Protein AF-A0A444Z9N2-F1 (afdb_monomer_lite)

pLDDT: mean 73.02, std 21.23, range [38.03, 98.62]

Organism: Arachis hypogaea (NCBI:txid3818)

Structure (mmCIF, N/CA/C/O backbone):
data_AF-A0A444Z9N2-F1
#
_entry.id   AF-A0A444Z9N2-F1
#
loop_
_atom_site.group_PDB
_atom_site.id
_atom_site.type_symbol
_atom_site.label_atom_id
_atom_site.label_alt_id
_atom_site.label_comp_id
_atom_site.label_asym_id
_atom_site.label_entity_id
_atom_site.label_seq_id
_atom_site.pdbx_PDB_ins_code
_atom_site.Cartn_x
_atom_site.Cartn_y
_atom_site.Cartn_z
_atom_site.occupancy
_atom_site.B_iso_or_equiv
_atom_site.auth_seq_id
_atom_site.auth_comp_id
_atom_site.auth_asym_id
_atom_site.auth_atom_id
_atom_site.pdbx_PDB_model_num
ATOM 1 N N . MET A 1 1 ? 38.005 -8.350 33.421 1.00 50.81 1 MET A N 1
ATOM 2 C CA . MET A 1 1 ? 38.795 -7.531 32.475 1.00 50.81 1 MET A CA 1
ATOM 3 C C . MET A 1 1 ? 38.166 -7.849 31.146 1.00 50.81 1 MET A C 1
ATOM 5 O O . MET A 1 1 ? 38.624 -8.752 30.457 1.00 50.81 1 MET A O 1
ATOM 9 N N . ASP A 1 2 ? 37.028 -7.216 30.892 1.00 46.66 2 ASP A N 1
ATOM 10 C CA . ASP A 1 2 ? 36.108 -7.641 29.847 1.00 46.66 2 ASP A CA 1
ATOM 11 C C . ASP A 1 2 ? 36.013 -6.443 28.903 1.00 46.66 2 ASP A C 1
ATOM 13 O O . ASP A 1 2 ? 35.547 -5.373 29.290 1.00 46.66 2 ASP A O 1
ATOM 17 N N . ASN A 1 3 ? 36.623 -6.598 27.726 1.00 52.78 3 ASN A N 1
ATOM 18 C CA . ASN A 1 3 ? 36.718 -5.578 26.689 1.00 52.78 3 ASN A CA 1
ATOM 19 C C . ASN A 1 3 ? 35.336 -5.337 26.077 1.00 52.78 3 ASN A C 1
ATOM 21 O O . ASN A 1 3 ? 34.821 -6.179 25.341 1.00 52.78 3 ASN A O 1
ATOM 25 N N . GLU A 1 4 ? 34.774 -4.168 26.355 1.00 50.56 4 GLU A N 1
ATOM 26 C CA . GLU A 1 4 ? 33.619 -3.613 25.661 1.00 50.56 4 GLU A CA 1
ATOM 27 C C . GLU A 1 4 ? 34.100 -3.085 24.302 1.00 50.56 4 GLU A C 1
ATOM 29 O O . GLU A 1 4 ? 34.725 -2.031 24.196 1.00 50.56 4 GLU A O 1
ATOM 34 N N . GLY A 1 5 ? 33.934 -3.917 23.271 1.00 44.53 5 GLY A N 1
ATOM 35 C CA . GLY A 1 5 ? 34.230 -3.573 21.886 1.00 44.53 5 GLY A CA 1
ATOM 36 C C . GLY A 1 5 ? 33.131 -2.679 21.328 1.00 44.53 5 GLY A C 1
ATOM 37 O O . GLY A 1 5 ? 32.020 -3.145 21.084 1.00 44.53 5 GLY A O 1
ATOM 38 N N . ASP A 1 6 ? 33.459 -1.407 21.140 1.00 44.97 6 ASP A N 1
ATOM 39 C CA . ASP A 1 6 ? 32.617 -0.415 20.481 1.00 44.97 6 ASP A CA 1
ATOM 40 C C . ASP A 1 6 ? 32.473 -0.784 18.992 1.00 44.97 6 ASP A C 1
ATOM 42 O O . ASP A 1 6 ? 33.451 -0.823 18.240 1.00 44.97 6 ASP A O 1
ATOM 46 N N . VAL A 1 7 ? 31.258 -1.151 18.577 1.00 55.53 7 VAL A N 1
ATOM 47 C CA . VAL A 1 7 ? 30.923 -1.442 17.177 1.00 55.53 7 VAL A CA 1
ATOM 48 C C . VAL A 1 7 ? 30.629 -0.112 16.500 1.00 55.53 7 VAL A C 1
ATOM 50 O O . VAL A 1 7 ? 29.518 0.417 16.552 1.00 55.53 7 VAL A O 1
ATOM 53 N N . GLU A 1 8 ? 31.655 0.433 15.859 1.00 50.88 8 GLU A N 1
ATOM 54 C CA . GLU A 1 8 ? 31.554 1.614 15.017 1.00 50.88 8 GLU A CA 1
ATOM 55 C C . GLU A 1 8 ? 30.675 1.284 13.796 1.00 50.88 8 GLU A C 1
ATOM 57 O O . GLU A 1 8 ? 31.058 0.547 12.887 1.00 50.88 8 GLU A O 1
ATOM 62 N N . ALA A 1 9 ? 29.438 1.784 13.794 1.00 50.69 9 ALA A N 1
ATOM 63 C CA . ALA A 1 9 ? 28.528 1.652 12.664 1.00 50.69 9 ALA A CA 1
ATOM 64 C C . ALA A 1 9 ? 29.018 2.534 11.504 1.00 50.69 9 ALA A C 1
ATOM 66 O O . ALA A 1 9 ? 28.762 3.742 11.480 1.00 50.69 9 ALA A O 1
ATOM 67 N N . SER A 1 10 ? 29.702 1.934 10.527 1.00 52.38 10 SER A N 1
ATOM 68 C CA . SER A 1 10 ? 30.008 2.582 9.250 1.00 52.38 10 SER A CA 1
ATOM 69 C C . SER A 1 10 ? 28.705 2.921 8.527 1.00 52.38 10 SER A C 1
ATOM 71 O O . SER A 1 10 ? 28.006 2.060 7.996 1.00 52.38 10 SER A O 1
ATOM 73 N N . LYS A 1 11 ? 28.362 4.208 8.529 1.00 56.97 11 LYS A N 1
ATOM 74 C CA . LYS A 1 11 ? 27.296 4.779 7.707 1.00 56.97 11 LYS A CA 1
ATOM 75 C C . LYS A 1 11 ? 27.886 4.986 6.321 1.00 56.97 11 LYS A C 1
ATOM 77 O O . LYS A 1 11 ? 28.350 6.075 5.996 1.00 56.97 11 LYS A O 1
ATOM 82 N N . GLU A 1 12 ? 27.939 3.915 5.543 1.00 48.19 12 GLU A N 1
ATOM 83 C CA . GLU A 1 12 ? 28.251 4.008 4.124 1.00 48.19 12 GLU A CA 1
ATOM 84 C C . GLU A 1 12 ? 27.059 4.695 3.452 1.00 48.19 12 GLU A C 1
ATOM 86 O O . GLU A 1 12 ? 26.003 4.103 3.224 1.00 48.19 12 GLU A O 1
ATOM 91 N N . GLY A 1 13 ? 27.185 6.014 3.295 1.00 46.59 13 GLY A N 1
ATOM 92 C CA . GLY A 1 13 ? 26.224 6.834 2.582 1.00 46.59 13 GLY A CA 1
ATOM 93 C C . GLY A 1 13 ? 26.121 6.312 1.160 1.00 46.59 13 GLY A C 1
ATOM 94 O O . GLY A 1 13 ? 27.099 6.317 0.421 1.00 46.59 13 GLY A O 1
ATOM 95 N N . LEU A 1 14 ? 24.934 5.828 0.815 1.00 51.72 14 LEU A N 1
ATOM 96 C CA . LEU A 1 14 ? 24.550 5.447 -0.530 1.00 51.72 14 LEU A CA 1
ATOM 97 C C . LEU A 1 14 ? 24.646 6.699 -1.419 1.00 51.72 14 LEU A C 1
ATOM 99 O O . LEU A 1 14 ? 23.709 7.493 -1.478 1.00 51.72 14 LEU A O 1
ATOM 103 N N . ASP A 1 15 ? 25.806 6.905 -2.041 1.00 56.47 15 ASP A N 1
ATOM 104 C CA . ASP A 1 15 ? 26.048 7.976 -3.008 1.00 56.47 15 ASP A CA 1
ATOM 105 C C . ASP A 1 15 ? 25.342 7.608 -4.318 1.00 56.47 15 ASP A C 1
ATOM 107 O O . ASP A 1 15 ? 25.919 7.045 -5.250 1.00 56.47 15 ASP A O 1
ATOM 111 N N . ILE A 1 16 ? 24.026 7.826 -4.341 1.00 55.34 16 ILE A N 1
ATOM 112 C CA . ILE A 1 16 ? 23.233 7.767 -5.564 1.00 55.34 16 ILE A CA 1
ATOM 113 C C . ILE A 1 16 ? 23.588 9.029 -6.342 1.00 55.34 16 ILE A C 1
ATOM 115 O O . ILE A 1 16 ? 23.092 10.115 -6.039 1.00 55.34 16 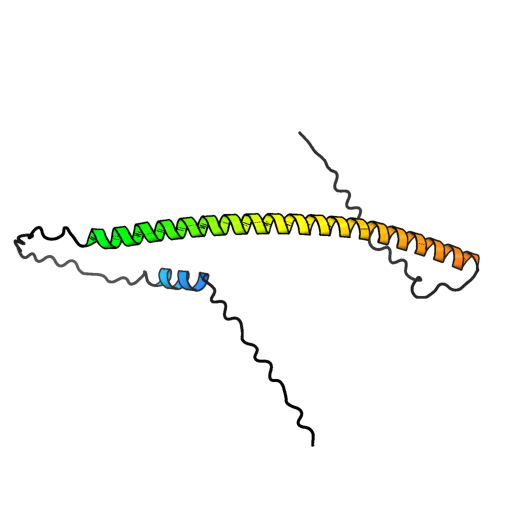ILE A O 1
ATOM 119 N N . SER A 1 17 ? 24.464 8.885 -7.335 1.00 63.38 17 SER A N 1
ATOM 120 C CA . SER A 1 17 ? 24.695 9.946 -8.306 1.00 63.38 17 SER A CA 1
ATOM 121 C C . SER A 1 17 ? 23.385 10.203 -9.051 1.00 63.38 17 SER A C 1
ATOM 123 O O . SER A 1 17 ? 22.849 9.317 -9.714 1.00 63.38 17 SER A O 1
ATOM 125 N N . ASP A 1 18 ? 22.828 11.397 -8.865 1.00 59.94 18 ASP A N 1
ATOM 126 C CA . ASP A 1 18 ? 21.600 11.832 -9.516 1.00 59.94 18 ASP A CA 1
ATOM 127 C C . ASP A 1 18 ? 21.888 12.090 -11.004 1.00 59.94 18 ASP A C 1
ATOM 129 O O . ASP A 1 18 ? 22.544 13.079 -11.353 1.00 59.94 18 ASP A O 1
ATOM 133 N N . ASP A 1 19 ? 21.416 11.192 -11.876 1.00 62.25 19 ASP A N 1
ATOM 134 C CA . ASP A 1 19 ? 21.630 11.196 -13.335 1.00 62.25 19 ASP A CA 1
ATOM 135 C C . ASP A 1 19 ? 21.243 12.530 -14.009 1.00 62.25 19 ASP A C 1
ATOM 137 O O . ASP A 1 19 ? 21.734 12.869 -15.092 1.00 62.25 19 ASP A O 1
ATOM 141 N N . TYR A 1 20 ? 20.416 13.350 -13.353 1.00 60.22 20 TYR A N 1
ATOM 142 C CA . TYR A 1 20 ? 20.068 14.697 -13.810 1.00 60.22 20 TYR A CA 1
ATOM 143 C C . TYR A 1 20 ? 21.236 15.698 -13.738 1.00 60.22 20 TYR A C 1
ATOM 145 O O . TYR A 1 20 ? 21.248 16.687 -14.477 1.00 60.22 20 TYR A O 1
ATOM 153 N N . THR A 1 21 ? 22.255 15.440 -12.913 1.00 59.56 21 THR A N 1
ATOM 154 C CA . THR A 1 21 ? 23.440 16.306 -12.782 1.00 59.56 21 THR A CA 1
ATOM 155 C C . THR A 1 21 ? 24.336 16.230 -14.023 1.00 59.56 21 THR A C 1
ATOM 157 O O . THR A 1 21 ? 24.858 17.250 -14.477 1.00 59.56 21 THR A O 1
ATOM 160 N N . ILE A 1 22 ? 24.450 15.045 -14.632 1.00 60.75 22 ILE A N 1
ATOM 161 C CA . ILE A 1 22 ? 25.320 14.780 -15.792 1.00 60.75 22 ILE A CA 1
ATOM 162 C C . ILE A 1 22 ? 24.837 15.548 -17.034 1.00 60.75 22 ILE A C 1
ATOM 164 O O . ILE A 1 22 ? 25.638 16.089 -17.801 1.00 60.75 22 ILE A O 1
ATOM 168 N N . TRP A 1 23 ? 23.519 15.679 -17.213 1.00 52.62 23 TRP A N 1
ATOM 169 C CA . TRP A 1 23 ? 22.943 16.377 -18.367 1.00 52.62 23 TRP A CA 1
ATOM 170 C C . TRP A 1 23 ? 23.147 17.900 -18.334 1.00 52.62 23 TRP A C 1
ATOM 172 O O . TRP A 1 23 ? 23.312 18.520 -19.389 1.00 52.62 23 TRP A O 1
ATOM 182 N N . ASN A 1 24 ? 23.220 18.518 -17.151 1.00 60.12 24 ASN A N 1
ATOM 183 C CA . ASN A 1 24 ? 23.466 19.961 -17.029 1.00 60.12 24 ASN A CA 1
ATOM 184 C C . ASN A 1 24 ? 24.916 20.358 -17.365 1.00 60.12 24 ASN A C 1
ATOM 186 O O . ASN A 1 24 ? 25.162 21.475 -17.838 1.00 60.12 24 ASN A O 1
ATOM 190 N N . GLU A 1 25 ? 25.886 19.459 -17.179 1.00 52.00 25 GLU A N 1
ATOM 191 C CA . GLU A 1 25 ? 27.287 19.741 -17.507 1.00 52.00 25 GLU A CA 1
ATOM 192 C C . GLU A 1 25 ? 27.521 19.808 -19.027 1.00 52.00 25 GLU A C 1
ATOM 194 O O . GLU A 1 25 ? 28.244 20.683 -19.515 1.00 52.00 25 GLU A O 1
ATOM 199 N N . VAL A 1 26 ? 26.849 18.952 -19.803 1.00 55.81 26 VAL A N 1
ATOM 200 C CA . VAL A 1 26 ? 26.990 18.925 -21.270 1.00 55.81 26 VAL A CA 1
ATOM 201 C C . VAL A 1 26 ? 26.342 20.154 -21.922 1.00 55.81 26 VAL A C 1
ATOM 203 O O . VAL A 1 26 ? 26.879 20.707 -22.884 1.00 55.81 26 VAL A O 1
ATOM 206 N N . VAL A 1 27 ? 25.230 20.651 -21.372 1.00 52.62 27 VAL A N 1
ATOM 207 C CA . VAL A 1 27 ? 24.484 21.792 -21.939 1.00 52.62 27 VAL A CA 1
ATOM 208 C C . VAL A 1 27 ? 25.196 23.137 -21.719 1.00 52.62 27 VAL A C 1
ATOM 210 O O . VAL A 1 27 ? 25.022 24.074 -22.503 1.00 52.62 27 VAL A O 1
ATOM 213 N N . THR A 1 28 ? 26.058 23.258 -20.706 1.00 50.66 28 THR A N 1
ATOM 214 C CA . THR A 1 28 ? 26.669 24.551 -20.340 1.00 50.66 28 THR A CA 1
ATOM 215 C C . THR A 1 28 ? 27.994 24.870 -21.046 1.00 50.66 28 THR A C 1
ATOM 217 O O . THR A 1 28 ? 28.421 26.027 -21.029 1.00 50.66 28 THR A O 1
ATOM 220 N N . LYS A 1 29 ? 28.622 23.926 -21.767 1.00 58.06 29 LYS A N 1
ATOM 221 C CA . LYS A 1 29 ? 29.893 24.187 -22.490 1.00 58.06 29 LYS A CA 1
ATOM 222 C C . LYS A 1 29 ? 29.734 24.786 -23.895 1.00 58.06 29 LYS A C 1
ATOM 224 O O . LYS A 1 29 ? 30.721 25.016 -24.590 1.00 58.06 29 LYS A O 1
ATOM 229 N N . GLY A 1 30 ? 28.511 25.131 -24.294 1.00 51.03 30 GLY A N 1
ATOM 230 C CA . GLY A 1 30 ? 28.180 25.638 -25.627 1.00 51.03 30 GLY A CA 1
ATOM 231 C C . GLY A 1 30 ? 28.124 27.160 -25.801 1.00 51.03 30 GLY A C 1
ATOM 232 O O . GLY A 1 30 ? 27.323 27.608 -26.612 1.00 51.03 30 GLY A O 1
ATOM 233 N N . LYS A 1 31 ? 28.897 27.994 -25.084 1.00 58.50 31 LYS A N 1
ATOM 234 C CA . LYS A 1 31 ? 28.992 29.443 -25.400 1.00 58.50 31 LYS A CA 1
ATOM 235 C C . LYS A 1 31 ? 30.383 30.029 -25.138 1.00 58.50 31 LYS A C 1
ATOM 237 O O . LYS A 1 31 ? 30.622 30.662 -24.115 1.00 58.50 31 LYS A O 1
ATOM 242 N N . LYS A 1 32 ? 31.278 29.925 -26.125 1.00 52.44 32 LYS A N 1
ATOM 243 C CA . LYS A 1 32 ? 32.463 30.790 -26.238 1.00 52.44 32 LYS A CA 1
ATOM 244 C C . LYS A 1 32 ? 32.423 31.490 -27.595 1.00 52.44 32 LYS A C 1
ATOM 246 O O . LYS A 1 32 ? 32.584 30.862 -28.634 1.00 52.44 32 LYS A O 1
ATOM 251 N N . LYS A 1 33 ? 32.125 32.792 -27.582 1.00 57.00 33 LYS A N 1
ATOM 252 C CA . LYS A 1 33 ? 32.134 33.642 -28.777 1.00 57.00 33 LYS A CA 1
ATOM 253 C C . LYS A 1 33 ? 33.591 33.885 -29.168 1.00 57.00 33 LYS A C 1
ATOM 255 O O . LYS A 1 33 ? 34.285 34.607 -28.459 1.00 57.00 33 LYS A O 1
ATOM 260 N N . VAL A 1 34 ? 34.050 33.288 -30.262 1.00 52.09 34 VAL A N 1
ATOM 261 C CA . VAL A 1 34 ? 35.317 33.663 -30.900 1.00 52.09 34 VAL A CA 1
ATOM 262 C C . VAL A 1 34 ? 34.969 34.305 -32.235 1.00 52.09 34 VAL A C 1
ATOM 264 O O . VAL A 1 34 ? 34.405 33.659 -33.114 1.00 52.09 34 VAL A O 1
ATOM 267 N N . ALA A 1 35 ? 35.244 35.603 -32.350 1.00 51.25 35 ALA A N 1
ATOM 268 C CA . ALA A 1 35 ? 35.168 36.319 -33.612 1.00 51.25 35 ALA A CA 1
ATOM 269 C C . ALA A 1 35 ? 36.358 35.882 -34.475 1.00 51.25 35 ALA A C 1
ATOM 271 O O . ALA A 1 35 ? 37.495 36.251 -34.188 1.00 51.25 35 ALA A O 1
ATOM 272 N N . PHE A 1 36 ? 36.103 35.074 -35.503 1.00 47.94 36 PHE A N 1
ATOM 273 C CA . PHE A 1 36 ? 37.091 34.785 -36.538 1.00 47.94 36 PHE A CA 1
ATOM 274 C C . PHE A 1 36 ? 36.918 35.786 -37.679 1.00 47.94 36 PHE A C 1
ATOM 276 O O . PHE A 1 36 ? 35.830 35.943 -38.232 1.00 47.94 36 PHE A O 1
ATOM 283 N N . GLY A 1 37 ? 37.996 36.523 -37.945 1.00 39.53 37 GLY A N 1
ATOM 284 C CA . GLY A 1 37 ? 38.052 37.615 -38.903 1.00 39.53 37 GLY A CA 1
ATOM 285 C C . GLY A 1 37 ? 37.814 37.172 -40.345 1.00 39.53 37 GLY A C 1
ATOM 286 O O . GLY A 1 37 ? 38.250 36.109 -40.779 1.00 39.53 37 GLY A O 1
ATOM 287 N N . LEU A 1 38 ? 37.147 38.049 -41.091 1.00 51.41 38 LEU A N 1
ATOM 288 C CA . LEU A 1 38 ? 37.096 38.038 -42.547 1.00 51.41 38 LEU A CA 1
ATOM 289 C C . LEU A 1 38 ? 38.492 38.358 -43.099 1.00 51.41 38 LEU A C 1
ATOM 291 O O . LEU A 1 38 ? 38.901 39.516 -43.129 1.00 51.41 38 LEU A O 1
ATOM 295 N N . GLY A 1 39 ? 39.213 37.329 -43.535 1.00 38.03 39 GLY A N 1
ATOM 296 C CA . GLY A 1 39 ? 40.455 37.450 -44.291 1.00 38.03 39 GLY A CA 1
ATOM 297 C C . GLY A 1 39 ? 40.414 36.490 -45.469 1.00 38.03 39 GLY A C 1
ATOM 298 O O . GLY A 1 39 ? 40.618 35.294 -45.301 1.00 38.03 39 GLY A O 1
ATOM 299 N N . SER A 1 40 ? 40.089 37.014 -46.649 1.00 58.19 40 SER A N 1
ATOM 300 C CA . SER A 1 40 ? 40.165 36.277 -47.907 1.00 58.19 40 SER A CA 1
ATOM 301 C C . SER A 1 40 ? 41.588 36.363 -48.450 1.00 58.19 40 SER A C 1
ATOM 303 O O . SER A 1 40 ? 42.081 37.458 -48.720 1.00 58.19 40 SER A O 1
ATOM 305 N N . SER A 1 41 ? 42.230 35.217 -48.641 1.00 51.91 41 SER A N 1
ATOM 306 C CA . SER A 1 41 ? 43.375 35.068 -49.537 1.00 51.91 41 SER A CA 1
ATOM 307 C C . SER A 1 41 ? 43.389 33.635 -50.058 1.00 51.91 41 SER A C 1
ATOM 309 O O . SER A 1 41 ? 43.611 32.678 -49.320 1.00 51.91 41 SER A O 1
ATOM 311 N N . GLY A 1 42 ? 43.054 33.497 -51.341 1.00 54.66 42 GLY A N 1
ATOM 312 C CA . GLY A 1 42 ? 42.994 32.216 -52.028 1.00 54.66 42 GLY A CA 1
ATOM 313 C C . GLY A 1 42 ? 44.370 31.615 -52.274 1.00 54.66 42 GLY A C 1
ATOM 314 O O . GLY A 1 42 ? 45.338 32.348 -52.447 1.00 54.66 42 GLY A O 1
ATOM 315 N N . LEU A 1 43 ? 44.416 30.287 -52.359 1.00 47.09 43 LEU A N 1
ATOM 316 C CA . LEU A 1 43 ? 45.438 29.545 -53.087 1.00 47.09 43 LEU A CA 1
ATOM 317 C C . LEU A 1 43 ? 44.815 28.269 -53.664 1.00 47.09 43 LEU A C 1
ATOM 319 O O . LEU A 1 43 ? 44.117 27.521 -52.983 1.00 47.09 43 LEU A O 1
ATOM 323 N N . ASP A 1 44 ? 45.068 28.099 -54.954 1.00 54.69 44 ASP A N 1
ATOM 324 C CA . ASP A 1 44 ? 44.679 27.007 -55.834 1.00 54.69 44 ASP A CA 1
ATOM 325 C C . ASP A 1 44 ? 45.332 25.693 -55.376 1.00 54.69 44 ASP A C 1
ATOM 327 O O . ASP A 1 44 ? 46.557 25.611 -55.285 1.00 54.69 44 ASP A O 1
ATOM 331 N N . LEU A 1 45 ? 44.534 24.668 -55.067 1.00 44.94 45 LEU A N 1
ATOM 332 C CA . LEU A 1 45 ? 45.025 23.315 -54.805 1.00 44.94 45 LEU A CA 1
ATOM 333 C C . LEU A 1 45 ? 44.128 22.310 -55.526 1.00 44.94 45 LEU A C 1
ATOM 335 O O . LEU A 1 45 ? 43.126 21.830 -55.001 1.00 44.94 45 LEU A O 1
ATOM 339 N N . SER A 1 46 ? 44.546 21.981 -56.746 1.00 60.81 46 SER A N 1
ATOM 340 C CA . SER A 1 46 ? 44.223 20.732 -57.431 1.00 60.81 46 SER A CA 1
ATOM 341 C C . SER A 1 46 ? 44.473 19.549 -56.490 1.00 60.81 46 SER A C 1
ATOM 343 O O . SER A 1 46 ? 45.609 19.103 -56.317 1.00 60.81 46 SER A O 1
ATOM 345 N N . SER A 1 47 ? 43.418 19.041 -55.853 1.00 53.28 47 SER A N 1
ATOM 346 C CA . SER A 1 47 ? 43.451 17.749 -55.180 1.00 53.28 47 SER A CA 1
ATOM 347 C C . SER A 1 47 ? 42.833 16.709 -56.111 1.00 53.28 47 SER A C 1
ATOM 349 O O . SER A 1 47 ? 41.623 16.618 -56.313 1.00 53.28 47 SER A O 1
ATOM 351 N N . LYS A 1 48 ? 43.708 15.899 -56.714 1.00 54.47 48 LYS A N 1
ATOM 352 C CA . LYS A 1 48 ? 43.352 14.556 -57.173 1.00 54.47 48 LYS A CA 1
ATOM 353 C C . LYS A 1 48 ? 42.797 13.818 -55.956 1.00 54.47 48 LYS A C 1
ATOM 355 O O . LYS A 1 48 ? 43.560 13.375 -55.102 1.00 54.47 48 LYS A O 1
ATOM 360 N N . LEU A 1 49 ? 41.477 13.740 -55.845 1.00 54.72 49 LEU A N 1
ATOM 361 C CA . LEU A 1 49 ? 40.839 12.868 -54.875 1.00 54.72 49 LEU A CA 1
ATOM 362 C C . LEU A 1 49 ? 40.994 11.441 -55.398 1.00 54.72 49 LEU A C 1
ATOM 364 O O . LEU A 1 49 ? 40.243 10.999 -56.267 1.00 54.72 49 LEU A O 1
ATOM 368 N N . ASP A 1 50 ? 42.005 10.737 -54.892 1.00 48.44 50 ASP A N 1
ATOM 369 C CA . ASP A 1 50 ? 42.009 9.283 -54.942 1.00 48.44 50 ASP A CA 1
ATOM 370 C C . ASP A 1 50 ? 40.720 8.803 -54.267 1.00 48.44 50 ASP A C 1
ATOM 372 O O . ASP A 1 50 ? 40.491 9.006 -53.073 1.00 48.44 50 ASP A O 1
ATOM 376 N N . SER A 1 51 ? 39.852 8.184 -55.063 1.00 56.81 51 SER A N 1
ATOM 377 C CA . SER A 1 51 ? 38.665 7.466 -54.612 1.00 56.81 51 SER A CA 1
ATOM 378 C C . SER A 1 51 ? 39.106 6.234 -53.814 1.00 56.81 51 SER A C 1
ATOM 380 O O . SER A 1 51 ? 39.100 5.107 -54.310 1.00 56.81 51 SER A O 1
ATOM 382 N N . ARG A 1 52 ? 39.518 6.441 -52.565 1.00 56.25 52 ARG A N 1
ATOM 383 C CA . ARG A 1 52 ? 39.794 5.370 -51.604 1.00 56.25 52 ARG A CA 1
ATOM 384 C C . ARG A 1 52 ? 39.171 5.691 -50.246 1.00 56.25 52 ARG A C 1
ATOM 386 O O . ARG A 1 52 ? 39.842 5.634 -49.233 1.00 56.25 52 ARG A O 1
ATOM 393 N N . ASN A 1 53 ? 37.874 5.999 -50.232 1.00 57.47 53 ASN A N 1
ATOM 394 C CA . ASN A 1 53 ? 37.097 6.159 -48.993 1.00 57.4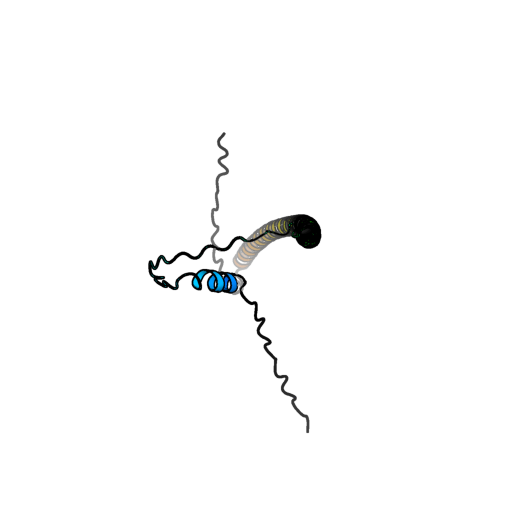7 53 ASN A CA 1
ATOM 395 C C . ASN A 1 53 ? 35.860 5.246 -48.952 1.00 57.47 53 ASN A C 1
ATOM 397 O O . ASN A 1 53 ? 34.830 5.604 -48.392 1.00 57.47 53 ASN A O 1
ATOM 401 N N . CYS A 1 54 ? 35.937 4.053 -49.540 1.00 53.94 54 CYS A N 1
ATOM 402 C CA . CYS A 1 54 ? 34.879 3.050 -49.418 1.00 53.94 54 CYS A CA 1
ATOM 403 C C . CYS A 1 54 ? 35.402 1.850 -48.630 1.00 53.94 54 CYS A C 1
ATOM 405 O O . CYS A 1 54 ? 35.689 0.826 -49.238 1.00 53.94 54 CYS A O 1
ATOM 407 N N . SER A 1 55 ? 35.577 1.970 -47.307 1.00 55.47 55 SER A N 1
ATOM 408 C CA . SER A 1 55 ? 35.626 0.758 -46.466 1.00 55.47 55 SER A CA 1
ATOM 409 C C . SER A 1 55 ? 35.493 0.944 -44.950 1.00 55.47 55 SER A C 1
ATOM 411 O O . SER A 1 55 ? 35.249 -0.051 -44.276 1.00 55.47 55 SER A O 1
ATOM 413 N N . GLU A 1 56 ? 35.610 2.149 -44.384 1.00 51.06 56 GLU A N 1
ATOM 414 C CA . GLU A 1 56 ? 35.607 2.300 -42.912 1.00 51.06 56 GLU A CA 1
ATOM 415 C C . GLU A 1 56 ? 34.209 2.397 -42.279 1.00 51.06 56 GLU A C 1
ATOM 417 O O . GLU A 1 56 ? 34.012 1.951 -41.155 1.00 51.06 56 GLU A O 1
ATOM 422 N N . THR A 1 57 ? 33.188 2.844 -43.014 1.00 52.75 57 THR A N 1
ATOM 423 C CA . THR A 1 57 ? 31.831 3.046 -42.465 1.00 52.75 57 THR A CA 1
ATOM 424 C C . THR A 1 57 ? 31.030 1.756 -42.246 1.00 52.75 57 THR A C 1
ATOM 426 O O . THR A 1 57 ? 30.010 1.766 -41.561 1.00 52.75 57 THR A O 1
ATOM 429 N N . SER A 1 58 ? 31.459 0.622 -42.812 1.00 55.12 58 SER A N 1
ATOM 430 C CA . SER A 1 58 ? 30.700 -0.638 -42.744 1.00 55.12 58 SER A CA 1
ATOM 431 C C . SER A 1 58 ? 30.841 -1.371 -41.406 1.00 55.12 58 SER A C 1
ATOM 433 O O . SER A 1 58 ? 29.969 -2.172 -41.071 1.00 55.12 58 SER A O 1
ATOM 435 N N . LYS A 1 59 ? 31.927 -1.143 -40.658 1.00 56.69 59 LYS A N 1
ATOM 436 C CA . LYS A 1 59 ? 32.199 -1.849 -39.396 1.00 56.69 59 LYS A CA 1
ATOM 437 C C . LYS A 1 59 ? 31.479 -1.203 -38.211 1.00 56.69 59 LYS A C 1
ATOM 439 O O . LYS A 1 59 ? 30.916 -1.915 -37.384 1.00 56.69 59 LYS A O 1
ATOM 444 N N . ASP A 1 60 ? 31.414 0.124 -38.203 1.00 61.56 60 ASP A N 1
ATOM 445 C CA . ASP A 1 60 ? 30.693 0.893 -37.185 1.00 61.56 60 ASP A CA 1
ATOM 446 C C . ASP A 1 60 ? 29.171 0.755 -37.338 1.00 61.56 60 ASP A C 1
ATOM 448 O O . ASP A 1 60 ? 28.456 0.652 -36.345 1.00 61.56 60 ASP A O 1
ATOM 452 N N . ASN A 1 61 ? 28.669 0.637 -38.575 1.00 60.75 61 ASN A N 1
ATOM 453 C CA . ASN A 1 61 ? 27.247 0.389 -38.836 1.00 60.75 61 ASN A CA 1
ATOM 454 C C . ASN A 1 61 ? 26.758 -0.961 -38.274 1.00 60.75 61 ASN A C 1
ATOM 456 O O . ASN A 1 61 ? 25.670 -1.019 -37.706 1.00 60.75 61 ASN A O 1
ATOM 460 N N . LEU A 1 62 ? 27.563 -2.030 -38.373 1.00 66.44 62 LEU A N 1
ATOM 461 C CA . LEU A 1 62 ? 27.217 -3.342 -37.801 1.00 66.44 62 LEU A CA 1
ATOM 462 C C . LEU A 1 62 ? 27.148 -3.294 -36.262 1.00 66.44 62 LEU A C 1
ATOM 464 O O . LEU A 1 62 ? 26.275 -3.913 -35.657 1.00 66.44 62 LEU A O 1
ATOM 468 N N . ASN A 1 63 ? 28.057 -2.544 -35.630 1.00 81.62 63 ASN A N 1
ATOM 469 C CA . ASN A 1 63 ? 28.091 -2.370 -34.177 1.00 81.62 63 ASN A CA 1
ATOM 470 C C . ASN A 1 63 ? 26.843 -1.624 -33.662 1.00 81.62 63 ASN A C 1
ATOM 472 O O . ASN A 1 63 ? 26.243 -2.031 -32.669 1.00 81.62 63 ASN A O 1
ATOM 476 N N . ILE A 1 64 ? 26.403 -0.587 -34.383 1.00 89.50 64 ILE A N 1
ATOM 477 C CA . ILE A 1 64 ? 25.205 0.196 -34.037 1.00 89.50 64 ILE A CA 1
ATOM 478 C C . ILE A 1 64 ? 23.922 -0.642 -34.169 1.00 89.50 64 ILE A C 1
ATOM 480 O O . ILE A 1 64 ? 23.043 -0.566 -33.311 1.00 89.50 64 ILE A O 1
ATOM 484 N N . GLU A 1 65 ? 23.796 -1.463 -35.216 1.00 90.25 65 GLU A N 1
ATOM 485 C CA . GLU A 1 65 ? 22.604 -2.299 -35.427 1.00 90.25 65 GLU A CA 1
ATOM 486 C C . GLU A 1 65 ? 22.439 -3.367 -34.330 1.00 90.25 65 GLU A C 1
ATOM 488 O O . GLU A 1 65 ? 21.333 -3.595 -33.829 1.00 90.25 65 GLU A O 1
ATOM 493 N N . GLN A 1 66 ? 23.547 -3.975 -33.895 1.00 93.75 66 GLN A N 1
ATOM 494 C CA . GLN A 1 66 ? 23.551 -4.928 -32.782 1.00 93.75 66 GLN A CA 1
ATOM 495 C C . GLN A 1 66 ? 23.188 -4.265 -31.452 1.00 93.75 66 GLN A C 1
ATOM 497 O O . GLN A 1 66 ? 22.394 -4.813 -30.682 1.00 93.75 66 GLN A O 1
ATOM 502 N N . GLU A 1 67 ? 23.732 -3.077 -31.189 1.00 93.69 67 GLU A N 1
ATOM 503 C CA . GLU A 1 67 ? 23.431 -2.326 -29.976 1.00 93.69 67 GLU A CA 1
ATOM 504 C C . GLU A 1 67 ? 21.945 -1.935 -29.912 1.00 93.69 67 GLU A C 1
ATOM 506 O O . GLU A 1 67 ? 21.299 -2.108 -28.876 1.00 93.69 67 GLU A O 1
ATOM 511 N N . LEU A 1 68 ? 21.357 -1.513 -31.036 1.00 95.50 68 LEU A N 1
ATOM 512 C CA . LEU A 1 68 ? 19.926 -1.213 -31.136 1.00 95.50 68 LEU A CA 1
ATOM 513 C C . LEU A 1 68 ? 19.072 -2.449 -30.817 1.00 95.50 68 LEU A C 1
ATOM 515 O O . LEU A 1 68 ? 18.131 -2.363 -30.023 1.00 95.50 68 LEU A O 1
ATOM 519 N N . HIS A 1 69 ? 19.411 -3.613 -31.383 1.00 96.44 69 HIS A N 1
ATOM 520 C CA . HIS A 1 69 ? 18.704 -4.860 -31.084 1.00 96.44 69 HIS A CA 1
ATOM 521 C C . HIS A 1 69 ? 18.772 -5.209 -29.590 1.00 96.44 69 HIS A C 1
ATOM 523 O O . HIS A 1 69 ? 17.755 -5.559 -28.991 1.00 96.44 69 HIS A O 1
ATOM 529 N N . MET A 1 70 ? 19.943 -5.065 -28.965 1.00 97.00 70 MET A N 1
ATOM 530 C CA . MET A 1 70 ? 20.106 -5.279 -27.525 1.00 97.00 70 MET A CA 1
ATOM 531 C C . MET A 1 70 ? 19.212 -4.339 -26.704 1.00 97.00 70 MET A C 1
ATOM 533 O O . MET A 1 70 ? 18.516 -4.798 -25.799 1.00 97.00 70 MET A O 1
ATOM 537 N N . TRP A 1 71 ? 19.199 -3.039 -27.009 1.00 97.44 71 TRP A N 1
ATOM 538 C CA . TRP A 1 71 ? 18.350 -2.077 -26.299 1.00 97.44 71 TRP A CA 1
ATOM 539 C C . TRP A 1 71 ? 16.859 -2.373 -26.467 1.00 97.44 71 TRP A C 1
ATOM 541 O O . TRP A 1 71 ? 16.091 -2.212 -25.520 1.00 97.44 71 TRP A O 1
ATOM 551 N N . LYS A 1 72 ? 16.450 -2.870 -27.638 1.00 98.06 72 LYS A N 1
ATOM 552 C CA . LYS A 1 72 ? 15.071 -3.298 -27.886 1.00 98.06 72 LYS A CA 1
ATOM 553 C C . LYS A 1 72 ? 14.667 -4.487 -27.013 1.00 98.06 72 LYS A C 1
ATOM 555 O O . LYS A 1 72 ? 13.565 -4.481 -26.473 1.00 98.06 72 LYS A O 1
ATOM 560 N N . GLU A 1 73 ? 15.534 -5.485 -26.858 1.00 97.88 73 GLU A N 1
ATOM 561 C CA . GLU A 1 73 ? 15.261 -6.627 -25.975 1.00 97.88 73 GLU A CA 1
ATOM 562 C C . GLU A 1 73 ? 15.230 -6.206 -24.501 1.00 97.88 73 GLU A C 1
ATOM 564 O O . GLU A 1 73 ? 14.300 -6.576 -23.790 1.00 97.88 73 GLU A O 1
ATOM 569 N N . LYS A 1 74 ? 16.148 -5.330 -24.067 1.00 97.56 74 LYS A N 1
ATOM 570 C CA . LYS A 1 74 ? 16.120 -4.758 -22.708 1.00 97.56 74 LYS A CA 1
ATOM 571 C C . LYS A 1 74 ? 14.831 -3.985 -22.420 1.00 97.56 74 LYS A C 1
ATOM 573 O O . LYS A 1 74 ? 14.284 -4.093 -21.327 1.00 97.56 74 LYS A O 1
ATOM 578 N N . ALA A 1 75 ? 14.325 -3.224 -23.392 1.00 97.88 75 ALA A N 1
ATOM 579 C CA . ALA A 1 75 ? 13.067 -2.497 -23.239 1.00 97.88 75 ALA A CA 1
ATOM 580 C C . ALA A 1 75 ? 11.874 -3.448 -23.036 1.00 97.88 75 ALA A C 1
ATOM 582 O O . ALA A 1 75 ? 11.047 -3.206 -22.160 1.00 97.88 75 ALA A O 1
ATOM 583 N N . LYS A 1 76 ? 11.815 -4.554 -23.790 1.00 98.12 76 LYS A N 1
ATOM 584 C CA . LYS A 1 76 ? 10.772 -5.583 -23.628 1.00 98.12 76 LYS A CA 1
ATOM 585 C C . LYS A 1 76 ? 10.879 -6.322 -22.297 1.00 98.12 76 LYS A C 1
ATOM 587 O O . LYS A 1 76 ? 9.867 -6.604 -21.668 1.00 98.12 76 LYS A O 1
ATOM 592 N N . GLU A 1 77 ? 12.094 -6.652 -21.864 1.00 98.06 77 GLU A N 1
ATOM 593 C CA . GLU A 1 77 ? 12.317 -7.285 -20.561 1.00 98.06 77 GLU A CA 1
ATOM 594 C C . GLU A 1 77 ? 11.815 -6.386 -19.427 1.00 98.06 77 GLU A C 1
ATOM 596 O O . GLU A 1 77 ? 11.078 -6.838 -18.550 1.00 98.06 77 GLU A O 1
ATOM 601 N N . GLN A 1 78 ? 12.125 -5.089 -19.497 1.00 98.19 78 GLN A N 1
ATOM 602 C CA . GLN A 1 78 ? 11.635 -4.116 -18.527 1.00 98.19 78 GLN A CA 1
ATOM 603 C C . GLN A 1 78 ? 10.105 -3.981 -18.553 1.00 98.19 78 GLN A C 1
ATOM 605 O O . GLN A 1 78 ? 9.490 -3.839 -17.496 1.00 98.19 78 GLN A O 1
ATOM 610 N N . GLU A 1 79 ? 9.479 -4.043 -19.731 1.00 98.38 79 GLU A N 1
ATOM 611 C CA . GLU A 1 79 ? 8.018 -4.039 -19.874 1.00 98.38 79 GLU A CA 1
ATOM 612 C C . GLU A 1 79 ? 7.381 -5.238 -19.157 1.00 98.38 79 GLU A C 1
ATOM 614 O O . GLU A 1 79 ? 6.490 -5.045 -18.329 1.00 98.38 79 GLU A O 1
ATOM 619 N N . MET A 1 80 ? 7.904 -6.452 -19.361 1.00 98.19 80 MET A N 1
ATOM 620 C CA . MET A 1 80 ? 7.413 -7.655 -18.673 1.00 98.19 80 MET A CA 1
ATOM 621 C C . MET A 1 80 ? 7.572 -7.566 -17.148 1.00 98.19 80 MET A C 1
ATOM 623 O O . MET A 1 80 ? 6.655 -7.922 -16.406 1.00 98.19 80 MET A O 1
ATOM 627 N N . ILE A 1 81 ? 8.711 -7.059 -16.663 1.00 98.06 81 ILE A 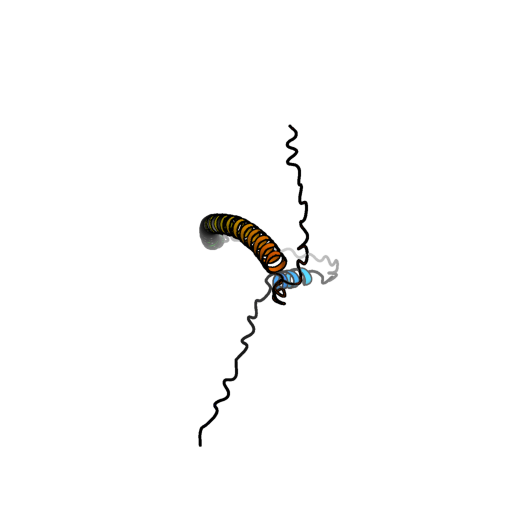N 1
ATOM 628 C CA . ILE A 1 81 ? 8.944 -6.863 -15.223 1.00 98.06 81 ILE A CA 1
ATOM 629 C C . ILE A 1 81 ? 7.941 -5.855 -14.649 1.00 98.06 81 ILE A C 1
ATOM 631 O O . ILE A 1 81 ? 7.374 -6.085 -13.576 1.00 98.06 81 ILE A O 1
ATOM 635 N N . ASN A 1 82 ? 7.690 -4.754 -15.359 1.00 97.94 82 ASN A N 1
ATOM 636 C CA . ASN A 1 82 ? 6.727 -3.740 -14.934 1.00 97.94 82 ASN A CA 1
ATOM 637 C C . ASN A 1 82 ? 5.302 -4.311 -14.868 1.00 97.94 82 ASN A C 1
ATOM 639 O O . ASN A 1 82 ? 4.571 -4.035 -13.913 1.00 97.94 82 ASN A O 1
ATOM 643 N N . GLU A 1 83 ? 4.907 -5.130 -15.845 1.00 98.19 83 GLU A N 1
ATOM 644 C CA . GLU A 1 83 ? 3.614 -5.819 -15.834 1.00 98.19 83 GLU A CA 1
ATOM 645 C C . GLU A 1 83 ? 3.488 -6.779 -14.645 1.00 98.19 83 GLU A C 1
ATOM 647 O O . GLU A 1 83 ? 2.489 -6.736 -13.919 1.00 98.19 83 GLU A O 1
ATOM 652 N N . GLU A 1 84 ? 4.513 -7.594 -14.383 1.00 98.00 84 GLU A N 1
ATOM 653 C CA . GLU A 1 84 ? 4.525 -8.521 -13.250 1.00 98.00 84 GLU A CA 1
ATOM 654 C C . GLU A 1 84 ? 4.416 -7.775 -11.908 1.00 98.00 84 GLU A C 1
ATOM 656 O O . GLU A 1 84 ? 3.625 -8.153 -11.034 1.00 98.00 84 GLU A O 1
ATOM 661 N N . GLN A 1 85 ? 5.172 -6.686 -11.738 1.00 98.44 85 GLN A N 1
ATOM 662 C CA . GLN A 1 85 ? 5.107 -5.855 -10.534 1.00 98.44 85 GLN A CA 1
ATOM 663 C C . GLN A 1 85 ? 3.731 -5.206 -10.355 1.00 98.44 85 GLN A C 1
ATOM 665 O O . GLN A 1 85 ? 3.211 -5.179 -9.238 1.00 98.44 85 GLN A O 1
ATOM 670 N N . ASN A 1 86 ? 3.100 -4.745 -11.437 1.00 98.06 86 ASN A N 1
ATOM 671 C CA . ASN A 1 8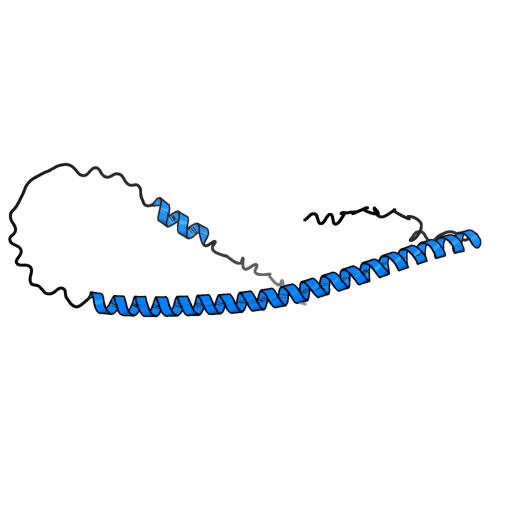6 ? 1.757 -4.168 -11.394 1.00 98.06 86 ASN A CA 1
ATOM 672 C C . ASN A 1 86 ? 0.703 -5.197 -10.949 1.00 98.06 86 ASN A C 1
ATOM 674 O O . ASN A 1 86 ? -0.178 -4.887 -10.145 1.00 98.06 86 ASN A O 1
ATOM 678 N N . VAL A 1 87 ? 0.806 -6.446 -11.415 1.00 98.19 87 VAL A N 1
ATOM 679 C CA . VAL A 1 87 ? -0.077 -7.534 -10.962 1.00 98.19 87 VAL A CA 1
ATOM 680 C C . VAL A 1 87 ? 0.109 -7.806 -9.467 1.00 98.19 87 VAL A C 1
ATOM 682 O O . VAL A 1 87 ? -0.880 -7.883 -8.734 1.00 98.19 87 VAL A O 1
ATOM 685 N N . LYS A 1 88 ? 1.358 -7.887 -8.986 1.00 98.38 88 LYS A N 1
ATOM 686 C CA . LYS A 1 88 ? 1.656 -8.068 -7.552 1.00 98.38 88 LYS A CA 1
ATOM 687 C C . LYS A 1 88 ? 1.111 -6.917 -6.707 1.00 98.38 88 LYS A C 1
ATOM 689 O O . LYS A 1 88 ? 0.544 -7.157 -5.643 1.00 98.38 88 LYS A O 1
ATOM 694 N N . LEU A 1 89 ? 1.237 -5.681 -7.189 1.00 98.56 89 LEU A N 1
ATOM 695 C CA . LEU A 1 89 ? 0.720 -4.497 -6.504 1.00 98.56 89 LEU A CA 1
ATOM 696 C C . LEU A 1 89 ? -0.805 -4.563 -6.365 1.00 98.56 89 LEU A C 1
ATOM 698 O O . LEU A 1 89 ? -1.320 -4.355 -5.268 1.00 98.56 89 LEU A O 1
ATOM 702 N N . LYS A 1 90 ? -1.523 -4.934 -7.431 1.00 98.50 90 LYS A N 1
ATOM 703 C CA . LYS A 1 90 ? -2.987 -5.094 -7.403 1.00 98.50 90 LYS A CA 1
ATOM 704 C C . LYS A 1 90 ? -3.452 -6.172 -6.421 1.00 98.50 90 LYS A C 1
ATOM 706 O O . LYS A 1 90 ? -4.446 -5.968 -5.724 1.00 98.50 90 LYS A O 1
ATOM 711 N N . ASP A 1 91 ? -2.744 -7.298 -6.336 1.00 98.50 91 ASP A N 1
ATOM 712 C CA . ASP A 1 91 ? -3.047 -8.353 -5.356 1.00 98.50 91 ASP A CA 1
ATOM 713 C C . ASP A 1 91 ? -2.880 -7.850 -3.911 1.00 98.50 91 ASP A C 1
ATOM 715 O O . ASP A 1 91 ? -3.771 -8.024 -3.073 1.00 98.50 91 ASP A O 1
ATOM 719 N N . VAL A 1 92 ? -1.773 -7.156 -3.624 1.00 98.62 92 VAL A N 1
ATOM 720 C CA . VAL A 1 92 ? -1.526 -6.551 -2.305 1.00 98.62 92 VAL A CA 1
ATOM 721 C C . VAL A 1 92 ? -2.575 -5.486 -1.976 1.00 98.62 92 VAL A C 1
ATOM 723 O O . VAL A 1 92 ? -3.098 -5.466 -0.861 1.00 98.62 92 VAL A O 1
ATOM 726 N N . GLU A 1 93 ? -2.941 -4.637 -2.937 1.00 98.56 93 GLU A N 1
ATOM 727 C CA . GLU A 1 93 ? -3.973 -3.612 -2.763 1.00 98.56 93 GLU A CA 1
ATOM 728 C C . GLU A 1 93 ? -5.335 -4.235 -2.421 1.00 98.56 93 GLU A C 1
ATOM 730 O O . GLU A 1 93 ? -6.029 -3.774 -1.509 1.00 98.56 93 GLU A O 1
ATOM 735 N N . HIS A 1 94 ? -5.717 -5.315 -3.110 1.00 98.50 94 HIS A N 1
ATOM 736 C CA . HIS A 1 94 ? -6.956 -6.030 -2.821 1.00 98.50 94 HIS A CA 1
ATOM 737 C C . HIS A 1 94 ? -6.958 -6.606 -1.397 1.00 98.50 94 HIS A C 1
ATOM 739 O O . HIS A 1 94 ? -7.916 -6.395 -0.645 1.00 98.50 94 HIS A O 1
ATOM 745 N N . LYS A 1 95 ? -5.867 -7.270 -0.990 1.00 98.56 95 LYS A N 1
ATOM 746 C CA . LYS A 1 95 ? -5.703 -7.813 0.370 1.00 98.56 95 LYS A CA 1
ATOM 747 C C . LYS A 1 95 ? -5.782 -6.724 1.438 1.00 98.56 95 LYS A C 1
ATOM 749 O O . LYS A 1 95 ? -6.433 -6.919 2.465 1.00 98.56 95 LYS A O 1
ATOM 754 N N . LEU A 1 96 ? -5.178 -5.562 1.189 1.00 98.56 96 LEU A N 1
ATOM 755 C CA . LEU A 1 96 ? -5.240 -4.424 2.104 1.00 98.56 96 LEU A CA 1
ATOM 756 C C . LEU A 1 96 ? -6.678 -3.904 2.257 1.00 98.56 96 LEU A C 1
ATOM 758 O O . LEU A 1 96 ? -7.131 -3.639 3.373 1.00 98.56 96 LEU A O 1
ATOM 762 N N . LYS A 1 97 ? -7.434 -3.814 1.155 1.00 98.38 97 LYS A N 1
ATOM 763 C CA . LYS A 1 97 ? -8.854 -3.428 1.190 1.00 98.38 97 LYS A CA 1
ATOM 764 C C . LYS A 1 97 ? -9.692 -4.422 1.999 1.00 98.38 97 LYS A C 1
ATOM 766 O O . LYS A 1 97 ? -10.549 -3.998 2.777 1.00 98.38 97 LYS A O 1
ATOM 771 N N . ASP A 1 98 ? -9.440 -5.723 1.861 1.00 98.56 98 ASP A N 1
ATOM 772 C CA . ASP A 1 98 ? -10.098 -6.759 2.669 1.00 98.56 98 ASP A CA 1
ATOM 773 C C . ASP A 1 98 ? -9.801 -6.614 4.162 1.00 98.56 98 ASP A C 1
ATOM 775 O O . ASP A 1 98 ? -10.722 -6.638 4.985 1.00 98.56 98 ASP A O 1
ATOM 779 N N . GLN A 1 99 ? -8.535 -6.405 4.524 1.00 98.62 99 GLN A N 1
ATOM 780 C CA . GLN A 1 99 ? -8.139 -6.171 5.913 1.00 98.62 99 GLN A CA 1
ATOM 781 C C . GLN A 1 99 ? -8.821 -4.924 6.490 1.00 98.62 99 GLN A C 1
ATOM 783 O O . GLN A 1 99 ? -9.376 -4.979 7.589 1.00 98.62 99 GLN A O 1
ATOM 788 N N . GLY A 1 100 ? -8.874 -3.826 5.728 1.00 98.38 100 GLY A N 1
ATOM 789 C CA . GLY A 1 100 ? -9.582 -2.607 6.126 1.00 98.38 100 GLY A CA 1
ATOM 790 C C . GLY A 1 100 ? -11.076 -2.842 6.384 1.00 98.38 100 GLY A C 1
ATOM 791 O O . GLY A 1 100 ? -11.625 -2.359 7.379 1.00 98.38 100 GLY A O 1
ATOM 792 N N . ARG A 1 101 ? -11.739 -3.650 5.542 1.00 98.25 101 ARG A N 1
ATOM 793 C CA . ARG A 1 101 ? -13.140 -4.057 5.755 1.00 98.25 101 ARG A CA 1
ATOM 794 C C . ARG A 1 101 ? -13.312 -4.845 7.055 1.00 98.25 101 ARG A C 1
ATOM 796 O O . ARG A 1 101 ? -14.227 -4.546 7.825 1.00 98.25 101 ARG A O 1
ATOM 803 N N . GLN A 1 102 ? -12.439 -5.816 7.322 1.00 98.56 102 GLN A N 1
ATOM 804 C CA . GLN A 1 102 ? -12.496 -6.612 8.553 1.00 98.56 102 GLN A CA 1
ATOM 805 C C . GLN A 1 102 ? -12.270 -5.755 9.804 1.00 98.56 102 GLN A C 1
ATOM 807 O O . GLN A 1 102 ? -13.014 -5.885 10.779 1.00 98.56 102 GLN A O 1
ATOM 812 N N . LEU A 1 103 ? -11.305 -4.835 9.763 1.00 98.50 103 LEU A N 1
ATOM 813 C CA . LEU A 1 103 ? -11.006 -3.931 10.873 1.00 98.50 103 LEU A CA 1
ATOM 814 C C . LEU A 1 103 ? -12.203 -3.030 11.202 1.00 98.50 103 LEU A C 1
ATOM 816 O O . LEU A 1 103 ? -12.583 -2.908 12.366 1.00 98.50 103 LEU A O 1
ATOM 820 N N . LYS A 1 104 ? -12.886 -2.491 10.184 1.00 97.75 104 LYS A N 1
ATOM 821 C CA . LYS A 1 104 ? -14.110 -1.690 10.367 1.00 97.75 104 LYS A CA 1
ATOM 822 C C . LYS A 1 104 ? -15.233 -2.481 11.046 1.00 97.75 104 LYS A C 1
ATOM 824 O O . LYS A 1 104 ? -15.982 -1.926 11.852 1.00 97.75 104 LYS A O 1
ATOM 829 N N . VAL A 1 105 ? -15.365 -3.776 10.746 1.00 98.12 105 VAL A N 1
ATOM 830 C CA . VAL A 1 105 ? -16.327 -4.660 11.429 1.00 98.12 105 VAL A CA 1
ATOM 831 C C . VAL A 1 105 ? -15.939 -4.856 12.895 1.00 98.12 105 VAL A C 1
ATOM 833 O O . VAL A 1 105 ? -16.810 -4.774 13.763 1.00 98.12 105 VAL A O 1
ATOM 836 N N . GLN A 1 106 ? -14.655 -5.074 13.193 1.00 98.44 106 GLN A N 1
ATOM 837 C CA . GLN A 1 106 ? -14.184 -5.225 14.573 1.00 98.44 106 GLN A CA 1
ATOM 838 C C . GLN A 1 106 ? -14.378 -3.947 15.393 1.00 98.44 106 GLN A C 1
ATOM 840 O O . GLN A 1 106 ? -14.911 -4.024 16.496 1.00 98.44 106 GLN A O 1
ATOM 845 N N . GLN A 1 107 ? -14.064 -2.775 14.838 1.00 97.44 107 GLN A N 1
ATOM 846 C CA . GLN A 1 107 ? -14.262 -1.488 15.512 1.00 97.44 107 GLN A CA 1
ATOM 847 C C . GLN A 1 107 ? -15.731 -1.266 15.905 1.00 97.44 107 GLN A C 1
ATOM 849 O O . GLN A 1 107 ? -16.024 -0.863 17.029 1.00 97.44 107 GLN A O 1
ATOM 854 N N . LYS A 1 108 ? -16.679 -1.605 15.018 1.00 97.06 108 LYS A N 1
ATOM 855 C CA . LYS A 1 108 ? -18.118 -1.545 15.331 1.00 97.06 108 LYS A CA 1
ATOM 856 C C . LYS A 1 108 ? -18.510 -2.498 16.462 1.00 97.06 108 LYS A C 1
ATOM 858 O O . LYS A 1 108 ? -19.317 -2.130 17.314 1.00 97.06 108 LYS A O 1
ATOM 863 N N . ARG A 1 109 ? -17.960 -3.718 16.471 1.00 98.06 109 ARG A N 1
ATOM 864 C CA . ARG A 1 109 ? -18.215 -4.704 17.535 1.00 98.06 109 ARG A CA 1
ATOM 865 C C . ARG A 1 109 ? -17.682 -4.215 18.876 1.00 98.06 109 ARG A C 1
ATOM 867 O O . ARG A 1 109 ? -18.428 -4.253 19.848 1.00 98.06 109 ARG A O 1
ATOM 874 N N . ILE A 1 110 ? -16.448 -3.711 18.908 1.00 96.25 110 ILE A N 1
ATOM 875 C CA . ILE A 1 110 ? -15.825 -3.140 20.109 1.00 96.25 110 ILE A CA 1
ATOM 876 C C . ILE A 1 110 ? -16.688 -1.996 20.646 1.00 96.25 110 ILE A C 1
ATOM 878 O O . ILE A 1 110 ? -17.145 -2.080 21.781 1.00 96.25 110 ILE A O 1
ATOM 882 N N . GLY A 1 111 ? -17.057 -1.024 19.805 1.00 93.56 111 GLY A N 1
ATOM 883 C CA . GLY A 1 111 ? -17.912 0.089 20.232 1.00 93.56 111 GLY A CA 1
ATOM 884 C C . GLY A 1 111 ? -19.296 -0.346 20.741 1.00 93.56 111 GLY A C 1
ATOM 885 O O . GLY A 1 111 ? -19.861 0.269 21.643 1.00 93.56 111 GLY A O 1
ATOM 886 N N . SER A 1 112 ? -19.866 -1.431 20.206 1.00 96.50 112 SER A N 1
ATOM 887 C CA . SER A 1 112 ? -21.117 -2.005 20.728 1.00 96.50 112 SER A CA 1
ATOM 888 C C . SER A 1 112 ? -20.933 -2.672 22.096 1.00 96.50 112 SER A C 1
ATOM 890 O O . SER A 1 112 ? -21.814 -2.586 22.957 1.00 96.50 112 SER A O 1
ATOM 892 N N . ILE A 1 113 ? -19.808 -3.359 22.297 1.00 95.94 113 ILE A N 1
ATOM 893 C CA . ILE A 1 113 ? -19.469 -4.019 23.561 1.00 95.94 113 ILE A CA 1
ATOM 894 C C . ILE A 1 113 ? -19.210 -2.968 24.640 1.00 95.94 113 ILE A C 1
ATOM 896 O O . ILE A 1 113 ? -19.774 -3.080 25.724 1.00 95.94 113 ILE A O 1
ATOM 900 N N . GLU A 1 114 ? -18.463 -1.909 24.332 1.00 92.62 114 GLU A N 1
ATOM 901 C CA . GLU A 1 114 ? -18.205 -0.786 25.244 1.00 92.62 114 GLU A CA 1
ATOM 902 C C . GLU A 1 114 ? -19.510 -0.162 25.752 1.00 92.62 114 GLU A C 1
ATOM 904 O O . GLU A 1 114 ? -19.708 -0.020 26.960 1.00 92.62 114 GLU A O 1
ATOM 909 N N . LYS A 1 115 ? -20.467 0.101 24.850 1.00 92.56 115 LYS A N 1
ATOM 910 C CA . LYS A 1 115 ? -21.807 0.595 25.216 1.00 92.56 115 LYS A CA 1
ATOM 911 C C . LYS A 1 115 ? -22.552 -0.365 26.145 1.00 92.56 115 LYS A C 1
ATOM 913 O O . LYS A 1 115 ? -23.213 0.070 27.089 1.00 92.56 115 LYS A O 1
ATOM 918 N N . THR A 1 116 ? -22.442 -1.668 25.890 1.00 95.62 116 THR A N 1
ATOM 919 C CA . THR A 1 116 ? -23.085 -2.704 26.713 1.00 95.62 116 THR A CA 1
ATOM 920 C C . THR A 1 116 ? -22.463 -2.762 28.106 1.00 95.62 116 THR A C 1
ATOM 922 O O . THR A 1 116 ? -23.190 -2.775 29.099 1.00 95.62 116 THR A O 1
ATOM 925 N N . ILE A 1 117 ? -21.130 -2.730 28.197 1.00 94.00 117 ILE A N 1
ATOM 926 C CA . ILE A 1 117 ? -20.396 -2.684 29.467 1.00 94.00 117 ILE A CA 1
ATOM 927 C C . ILE A 1 117 ? -20.829 -1.453 30.263 1.00 94.00 117 ILE A C 1
ATOM 929 O O . ILE A 1 117 ? -21.218 -1.583 31.423 1.00 94.00 117 ILE A O 1
ATOM 933 N N . HIS A 1 118 ? -20.864 -0.279 29.632 1.00 92.12 118 HIS A N 1
ATOM 934 C CA . HIS A 1 118 ? -21.274 0.951 30.299 1.00 92.12 118 HIS A CA 1
ATOM 935 C C . HIS A 1 118 ? -22.698 0.862 30.872 1.00 92.12 118 HIS A C 1
ATOM 937 O O . HIS A 1 118 ? -22.952 1.264 32.012 1.00 92.12 118 HIS A O 1
ATOM 943 N N . ALA A 1 119 ? -23.639 0.288 30.117 1.00 93.94 119 ALA A N 1
ATOM 944 C CA . ALA A 1 119 ? -25.005 0.072 30.587 1.00 93.94 119 ALA A CA 1
ATOM 945 C C . ALA A 1 119 ? -25.073 -0.891 31.789 1.00 93.94 119 ALA A C 1
ATOM 947 O O . ALA A 1 119 ? -25.812 -0.632 32.743 1.00 93.94 119 ALA A O 1
ATOM 948 N N . LEU A 1 120 ? -24.294 -1.978 31.769 1.00 95.44 120 LEU A N 1
ATOM 949 C CA . LEU A 1 120 ? -24.245 -2.957 32.858 1.00 95.44 120 LEU A CA 1
ATOM 950 C C . LEU A 1 120 ? -23.655 -2.365 34.141 1.00 95.44 120 LEU A C 1
ATOM 952 O O . LEU A 1 120 ? -24.255 -2.519 35.203 1.00 95.44 120 LEU A O 1
ATOM 956 N N . TYR A 1 121 ? -22.538 -1.640 34.049 1.00 94.25 121 TYR A N 1
ATOM 957 C CA . TYR A 1 121 ? -21.917 -0.980 35.204 1.00 94.25 121 TYR A CA 1
ATOM 958 C C . TYR A 1 121 ? -22.871 0.015 35.864 1.00 94.25 121 TYR A C 1
ATOM 960 O O . TYR A 1 121 ? -23.060 -0.021 37.081 1.00 94.25 121 TYR A O 1
ATOM 968 N N . LYS A 1 122 ? -23.564 0.826 35.052 1.00 92.12 122 LYS A N 1
ATOM 969 C CA . LYS A 1 122 ? -24.602 1.741 35.537 1.00 92.12 122 LYS A CA 1
ATOM 970 C C . LYS A 1 122 ? -25.739 0.998 36.245 1.00 92.12 122 LYS A C 1
ATOM 972 O O . LYS A 1 122 ? -26.185 1.436 37.299 1.00 92.12 122 LYS A O 1
ATOM 977 N N . LYS A 1 123 ? -26.202 -0.132 35.698 1.00 96.38 123 LYS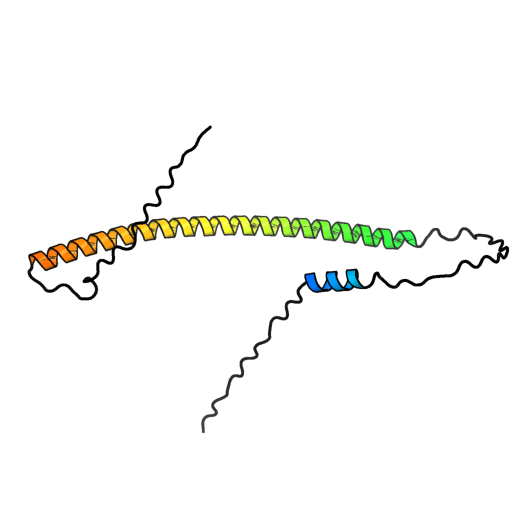 A N 1
ATOM 978 C CA . LYS A 1 123 ? -27.288 -0.937 36.288 1.00 96.38 123 LYS A CA 1
ATOM 979 C C . LYS A 1 123 ? -26.890 -1.594 37.613 1.00 96.38 123 LYS A C 1
ATOM 981 O O . LYS A 1 123 ? -27.743 -1.780 38.475 1.00 96.38 123 LYS A O 1
ATOM 986 N N . LEU A 1 124 ? -25.615 -1.941 37.770 1.00 96.06 124 LEU A N 1
ATOM 987 C CA . LEU A 1 124 ? -25.067 -2.548 38.984 1.00 96.06 124 LEU A CA 1
ATOM 988 C C . LEU A 1 124 ? -24.595 -1.515 40.024 1.00 96.06 124 LEU A C 1
ATOM 990 O O . LEU A 1 124 ? -24.155 -1.916 41.096 1.00 96.06 124 LEU A O 1
ATOM 994 N N . ASN A 1 125 ? -24.695 -0.210 39.735 1.00 95.00 125 ASN A N 1
ATOM 995 C CA . ASN A 1 125 ? -24.140 0.876 40.557 1.00 95.00 125 ASN A CA 1
ATOM 996 C C . ASN A 1 125 ? -22.637 0.707 40.847 1.00 95.00 125 ASN A C 1
ATOM 998 O O . ASN A 1 125 ? -22.154 1.066 41.920 1.00 95.00 125 ASN A O 1
ATOM 1002 N N . LEU A 1 126 ? -21.898 0.138 39.892 1.00 93.12 126 LEU A N 1
ATOM 1003 C CA . LEU A 1 126 ? -20.454 -0.045 39.996 1.00 93.12 126 LEU A CA 1
ATOM 1004 C C . LEU A 1 126 ? -19.723 1.147 39.363 1.00 93.12 126 LEU A C 1
ATOM 1006 O O . LEU A 1 126 ? -20.178 1.662 38.337 1.00 93.12 126 LEU A O 1
ATOM 1010 N N . PRO A 1 127 ? -18.577 1.574 39.922 1.00 88.50 127 PRO A N 1
ATOM 1011 C CA . PRO A 1 127 ? -17.745 2.590 39.291 1.00 88.50 127 PRO A CA 1
ATOM 1012 C C . PRO A 1 127 ? -17.199 2.070 37.955 1.00 88.50 127 PRO A C 1
ATOM 1014 O O . PRO A 1 127 ? -16.709 0.942 37.869 1.00 88.50 127 PRO A O 1
ATOM 1017 N N . LEU A 1 128 ? -17.298 2.893 36.909 1.00 86.88 128 LEU A N 1
ATOM 1018 C CA . LEU A 1 128 ? -16.764 2.577 35.586 1.00 86.88 128 LEU A CA 1
ATOM 1019 C C . LEU A 1 128 ? -15.229 2.506 35.620 1.00 86.88 128 LEU A C 1
ATOM 1021 O O . LEU A 1 128 ? -14.599 3.347 36.266 1.00 86.88 128 LEU A O 1
ATOM 1025 N N . PRO A 1 129 ? -14.607 1.549 34.909 1.00 84.19 129 PRO A N 1
ATOM 1026 C CA . PRO A 1 129 ? -13.157 1.512 34.769 1.00 84.19 129 PRO A CA 1
ATOM 1027 C C . PRO A 1 129 ? -12.651 2.767 34.047 1.00 84.19 129 PRO A C 1
ATOM 1029 O O . PRO A 1 129 ? -13.230 3.170 33.039 1.00 84.19 129 PRO A O 1
ATOM 1032 N N . SER A 1 130 ? -11.536 3.344 34.502 1.00 75.44 130 SER A N 1
ATOM 1033 C CA . SER A 1 130 ? -10.938 4.551 33.900 1.00 75.44 130 SER A CA 1
ATOM 1034 C C . SER A 1 130 ? -10.556 4.386 32.424 1.00 75.44 130 SER A C 1
ATOM 1036 O O . SER A 1 130 ? -10.516 5.361 31.689 1.00 75.44 130 SER A O 1
ATOM 1038 N N . THR A 1 131 ? -10.318 3.158 31.959 1.00 73.69 131 THR A N 1
ATOM 1039 C CA . THR A 1 131 ? -10.028 2.845 30.548 1.00 73.69 131 THR A CA 1
ATOM 1040 C C . THR A 1 131 ? -11.241 2.980 29.624 1.00 73.69 131 THR A C 1
ATOM 1042 O O . THR A 1 131 ? -11.084 2.943 28.410 1.00 73.69 131 THR A O 1
ATOM 1045 N N . LEU A 1 132 ? -12.442 3.104 30.193 1.00 70.44 132 LEU A N 1
ATOM 1046 C CA . LEU A 1 132 ? -13.722 3.204 29.492 1.00 70.44 132 LEU A CA 1
ATOM 1047 C C . LEU A 1 132 ? -14.450 4.524 29.802 1.00 70.44 132 LEU A C 1
ATOM 1049 O O . LEU A 1 132 ? -15.615 4.665 29.429 1.00 70.44 132 LEU A O 1
ATOM 1053 N N . SER A 1 133 ? -13.818 5.464 30.524 1.00 63.62 133 SER A N 1
ATOM 1054 C CA . SER A 1 133 ? -14.499 6.690 30.967 1.00 63.62 133 SER A CA 1
ATOM 1055 C C . SER A 1 133 ? -14.633 7.755 29.881 1.00 63.62 133 SER A C 1
ATOM 1057 O O . SER A 1 133 ? -15.502 8.609 30.020 1.00 63.62 133 SER A O 1
ATOM 1059 N N . ASP A 1 134 ? -13.834 7.688 28.812 1.00 61.06 134 ASP A N 1
ATOM 1060 C CA . ASP A 1 134 ? -13.929 8.607 27.676 1.00 61.06 134 ASP A CA 1
ATOM 1061 C C . ASP A 1 134 ? -14.491 7.892 26.445 1.00 61.06 134 ASP A C 1
ATOM 1063 O O . ASP A 1 134 ? -13.762 7.191 25.737 1.00 61.06 134 ASP A O 1
ATOM 1067 N N . PRO A 1 135 ? -15.776 8.095 26.112 1.00 59.31 135 PRO A N 1
ATOM 1068 C CA . PRO A 1 135 ? -16.234 7.893 24.760 1.00 59.31 135 PRO A CA 1
ATOM 1069 C C . PRO A 1 135 ? -15.810 9.142 23.990 1.00 59.31 135 PRO A C 1
ATOM 1071 O O . PRO A 1 135 ? -16.646 9.993 23.696 1.00 59.31 135 PRO A O 1
ATOM 1074 N N . THR A 1 136 ? -14.518 9.307 23.691 1.00 51.31 136 THR A N 1
ATOM 1075 C CA . THR A 1 136 ? -14.150 10.277 22.660 1.00 51.31 136 THR A CA 1
ATOM 1076 C C . THR A 1 136 ? -14.809 9.759 21.398 1.00 51.31 136 THR A C 1
ATOM 1078 O O . THR A 1 136 ? -14.371 8.768 20.816 1.00 51.31 136 THR A O 1
ATOM 1081 N N . GLU A 1 137 ? -15.933 10.379 21.058 1.00 54.00 137 GLU A N 1
ATOM 1082 C CA . GLU A 1 137 ? -16.651 10.263 19.808 1.00 54.00 137 GLU A CA 1
ATOM 1083 C C . GLU A 1 137 ? -15.651 10.528 18.691 1.00 54.00 137 GLU A C 1
ATOM 1085 O O . GLU A 1 137 ? -15.380 11.646 18.265 1.00 54.00 137 GLU A O 1
ATOM 1090 N N . ASN A 1 138 ? -14.998 9.443 18.299 1.00 50.31 138 ASN A N 1
ATOM 1091 C CA . ASN A 1 138 ? -14.041 9.369 17.231 1.00 50.31 138 ASN A CA 1
ATOM 1092 C C . ASN A 1 138 ? -14.813 9.708 15.970 1.00 50.31 138 ASN A C 1
ATOM 1094 O O . ASN A 1 138 ? -15.489 8.846 15.412 1.00 50.31 138 ASN A O 1
ATOM 1098 N N . GLY A 1 139 ? -14.731 10.999 15.622 1.00 48.28 139 GLY A N 1
ATOM 1099 C CA . GLY A 1 139 ? -15.274 11.663 14.450 1.00 48.28 139 GLY A CA 1
ATOM 1100 C C . GLY A 1 139 ? -15.852 10.670 13.471 1.00 48.28 139 GLY A C 1
ATOM 1101 O O . GLY A 1 139 ? -15.137 10.108 12.639 1.00 48.28 139 GLY A O 1
ATOM 1102 N N . LEU A 1 140 ? -17.155 10.431 13.617 1.00 50.12 140 LEU A N 1
ATOM 1103 C CA . LEU A 1 140 ? -17.941 9.716 12.638 1.00 50.12 140 LEU A CA 1
ATOM 1104 C C . LEU A 1 140 ? -17.981 10.640 11.420 1.00 50.12 140 LEU A C 1
ATOM 1106 O O . LEU A 1 140 ? -18.898 11.435 11.246 1.00 50.12 140 LEU A O 1
ATOM 1110 N N . GLY A 1 141 ? -16.911 10.602 10.629 1.00 44.12 141 GLY A N 1
ATOM 1111 C CA . GLY A 1 141 ? -16.839 11.246 9.339 1.00 44.12 141 GLY A CA 1
ATOM 1112 C C . GLY A 1 141 ? -17.952 10.655 8.498 1.00 44.12 141 GLY A C 1
ATOM 1113 O O . GLY A 1 141 ? -17.841 9.540 7.985 1.00 44.12 141 GLY A O 1
ATOM 1114 N N . THR A 1 142 ? -19.042 11.400 8.383 1.00 51.97 142 THR A N 1
ATOM 1115 C CA . THR A 1 142 ? -19.997 11.320 7.288 1.00 51.97 142 THR A CA 1
ATOM 1116 C C . THR A 1 142 ? -19.252 11.632 5.993 1.00 51.97 142 THR A C 1
ATOM 1118 O O . THR A 1 142 ? -19.372 12.710 5.428 1.00 51.97 142 THR A O 1
ATOM 1121 N N . GLY A 1 143 ? -18.447 10.681 5.525 1.00 45.50 143 GLY A N 1
ATOM 1122 C CA . GLY A 1 143 ? -18.017 10.595 4.138 1.00 45.50 143 GLY A CA 1
ATOM 1123 C C . GLY A 1 143 ? -19.155 9.993 3.327 1.00 45.50 143 GLY A C 1
ATOM 1124 O O . GLY A 1 143 ? -19.058 8.854 2.881 1.00 45.50 143 GLY A O 1
ATOM 1125 N N . SER A 1 144 ? -20.260 10.733 3.226 1.00 57.81 144 SER A N 1
ATOM 1126 C CA . SER A 1 144 ? -21.242 10.539 2.165 1.00 57.81 144 SER A CA 1
ATOM 1127 C C . SER A 1 144 ? -20.612 11.122 0.908 1.00 57.81 144 SER A C 1
ATOM 1129 O O . SER A 1 144 ? -20.675 12.328 0.692 1.00 57.81 144 SER A O 1
ATOM 1131 N N . SER A 1 145 ? -19.912 10.294 0.138 1.00 53.91 145 SER A N 1
ATOM 1132 C CA . SER A 1 145 ? -19.661 10.613 -1.263 1.00 53.91 145 SER A CA 1
ATOM 1133 C C . SER A 1 145 ? -20.761 9.907 -2.032 1.00 53.91 145 SER A C 1
ATOM 1135 O O . SER A 1 145 ? -20.730 8.686 -2.155 1.00 53.91 145 SER A O 1
ATOM 1137 N N . ASP A 1 146 ? -21.767 10.677 -2.437 1.00 57.16 146 ASP A N 1
ATOM 1138 C CA . ASP A 1 146 ? -22.795 10.222 -3.361 1.00 57.16 146 ASP A CA 1
ATOM 1139 C C . ASP A 1 146 ? -22.122 9.732 -4.644 1.00 57.16 146 ASP A C 1
ATOM 1141 O O . ASP A 1 146 ? -21.423 10.484 -5.329 1.00 57.16 146 ASP A O 1
ATOM 1145 N N . ASP A 1 147 ? -22.360 8.467 -4.970 1.00 59.62 147 ASP A N 1
ATOM 1146 C CA . ASP A 1 147 ? -22.164 7.927 -6.306 1.00 59.62 147 ASP A CA 1
ATOM 1147 C C . ASP A 1 147 ? -23.221 8.552 -7.233 1.00 59.62 147 ASP A C 1
ATOM 1149 O O . ASP A 1 147 ? -24.260 7.956 -7.511 1.00 59.62 147 ASP A O 1
ATOM 1153 N N . ASN A 1 148 ? -22.975 9.773 -7.714 1.00 56.75 148 ASN A N 1
ATOM 1154 C CA . ASN A 1 148 ? -23.687 10.302 -8.875 1.00 56.75 148 ASN A CA 1
ATOM 1155 C C . ASN A 1 148 ? -22.953 9.859 -10.142 1.00 56.75 148 ASN A C 1
ATOM 1157 O O . ASN A 1 148 ? -22.094 10.558 -10.678 1.00 56.75 148 ASN A O 1
ATOM 1161 N N . ILE A 1 149 ? -23.323 8.670 -10.612 1.00 59.12 149 ILE A N 1
ATOM 1162 C CA . ILE A 1 149 ? -23.283 8.341 -12.035 1.00 59.12 149 ILE A CA 1
ATOM 1163 C C . ILE A 1 149 ? -24.279 9.276 -12.732 1.00 59.12 149 ILE A C 1
ATOM 1165 O O . ILE A 1 149 ? -25.454 9.334 -12.372 1.00 59.12 149 ILE A O 1
ATOM 1169 N N . SER A 1 150 ? -23.808 10.035 -13.712 1.00 63.50 150 SER A N 1
ATOM 1170 C CA . SER A 1 150 ? -24.657 10.679 -14.712 1.00 63.50 150 SER A CA 1
ATOM 1171 C C . SER A 1 150 ? -24.068 10.380 -16.086 1.00 63.50 150 SER A C 1
ATOM 1173 O O . SER A 1 150 ? -22.845 10.386 -16.232 1.00 63.50 150 SER A O 1
ATOM 1175 N N . ASP A 1 151 ? -24.980 10.029 -16.995 1.00 56.16 151 ASP A N 1
ATOM 1176 C CA . ASP A 1 151 ? -24.788 9.461 -18.338 1.00 56.16 151 ASP A CA 1
ATOM 1177 C C . ASP A 1 151 ? -23.830 10.230 -19.264 1.00 56.16 151 ASP A C 1
ATOM 1179 O O . ASP A 1 151 ? -23.808 11.484 -19.216 1.00 56.16 151 ASP A O 1
#

Sequence (151 aa):
MDNEGDVEASKEGLDISDDYTIWNEVVTKGKKKVAFGLGSSGLDLSSKLDSRNCSETSKDNLNIEQELHMWKEKAKEQEMINEEQNVKLKDVEHKLKDQGRQLKVQQKRIGSIEKTIHALYKKLNLPLPSTLSDPTEN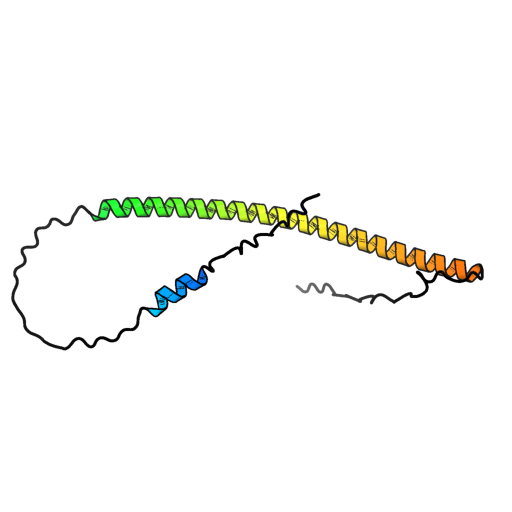GLGTGSSDDNISD

Radius of gyration: 37.93 Å; chains: 1; bounding box: 73×47×98 Å

Foldseek 3Di:
DDDPDDDPPPPPPPPPDDPVVVVVVVVPVPDDDDDDDDDDDDDDDPDPPPPPPPDDPPVVVVVVVVVVVVVVVVVVVVVVVVVVVVVVVVVVVVVVVVVVVVVVVVVVVVVVVLVVLVVVCVVVVHDDDPVSPDPPVPPPPPPPPDPDDDD

Secondary structure (DSSP, 8-state):
------------------THHHHHHHHHT------------------------SSSHHHHHHHHHHHHHHHHHHHHHHHHHHHHHHHHHHHHHHHHHHHHHHHHHHHHHHHHHHHHHHHHHHHTTPPPPGGGS------------------